Protein AF-A0A084WL96-F1 (afdb_monomer_lite)

pLDDT: mean 70.94, std 17.51, range [23.09, 95.25]

Organism: Anopheles sinensis (NCBI:txid74873)

Radius of gyration: 16.12 Å; chains: 1; bounding box: 38×28×46 Å

Foldseek 3Di:
DDDPPPPLDCPDDLQDPVLVVVVVVVCVVPVDAPFCRCVVQVCDDQLAGDLVSSLVSLPPDDPLLSVQLNVLSVVLNVVSCVVRPPPDGQADPVRHGPSRNSSNVSSVVSSLQSPDPVSDDPDPVSVCVNVVPDDD

Secondary structure (DSSP, 8-state):
-------------SS-HHHHHHHHHHHHHSS--TTHHHHHTTSEETTEE-HHHHHHHTTTS-HHHHHHHHHHHHHHHHHHHHHS-TTS--B-TTS-BHHHHHHHHHHHHHHHHT--GGG----HHHHHHHTTPPP-

Structure (mmCIF, N/CA/C/O backbone):
data_AF-A0A084WL96-F1
#
_entry.id   AF-A0A084WL96-F1
#
loop_
_atom_site.group_PDB
_atom_site.id
_atom_site.type_symbol
_atom_site.label_atom_id
_atom_site.label_alt_id
_atom_site.label_comp_id
_atom_site.label_asym_id
_atom_site.label_entity_id
_atom_site.label_seq_id
_atom_site.pdbx_PDB_ins_code
_atom_site.Cartn_x
_atom_site.Cartn_y
_atom_site.Cartn_z
_atom_site.occupancy
_atom_site.B_iso_or_equiv
_atom_site.auth_seq_id
_atom_site.auth_comp_id
_atom_site.auth_asym_id
_atom_site.auth_atom_id
_atom_site.pdbx_PDB_model_num
ATOM 1 N N . MET A 1 1 ? 17.238 -14.093 26.718 1.00 34.94 1 MET A N 1
ATOM 2 C CA . MET A 1 1 ? 15.920 -13.421 26.728 1.00 34.94 1 MET A CA 1
ATOM 3 C C . MET A 1 1 ? 16.116 -12.009 26.213 1.00 34.94 1 MET A C 1
ATOM 5 O O . MET A 1 1 ? 16.734 -11.228 26.918 1.00 34.94 1 MET A O 1
ATOM 9 N N . VAL A 1 2 ? 15.668 -11.685 24.997 1.00 27.02 2 VAL A N 1
ATOM 10 C CA . VAL A 1 2 ? 15.680 -10.296 24.509 1.00 27.02 2 VAL A CA 1
ATOM 11 C C . VAL A 1 2 ? 14.352 -10.017 23.803 1.00 27.02 2 VAL A C 1
ATOM 13 O O . VAL A 1 2 ? 14.076 -10.525 22.724 1.00 27.02 2 VAL A O 1
ATOM 16 N N . PHE A 1 3 ? 13.507 -9.314 24.555 1.00 23.09 3 PHE A N 1
ATOM 17 C CA . PHE A 1 3 ? 12.344 -8.497 24.212 1.00 23.09 3 PHE A CA 1
ATOM 18 C C . PHE A 1 3 ? 11.571 -8.789 22.915 1.00 23.09 3 PHE A C 1
ATOM 20 O O . PHE A 1 3 ? 11.786 -8.184 21.869 1.00 23.09 3 PHE A O 1
ATOM 27 N N . ARG A 1 4 ? 10.503 -9.585 23.069 1.00 29.91 4 ARG A N 1
ATOM 28 C CA . ARG A 1 4 ? 9.241 -9.361 22.350 1.00 29.91 4 ARG A CA 1
ATOM 29 C C . ARG A 1 4 ? 8.682 -7.992 22.760 1.00 29.91 4 ARG A C 1
ATOM 31 O O . ARG A 1 4 ? 7.946 -7.898 23.738 1.00 29.91 4 ARG A O 1
ATOM 38 N N . LEU A 1 5 ? 8.987 -6.939 22.011 1.00 27.81 5 LEU A N 1
ATOM 39 C CA . LEU A 1 5 ? 8.136 -5.748 21.986 1.00 27.81 5 LEU A CA 1
ATOM 40 C C . LEU A 1 5 ? 6.988 -6.016 21.008 1.00 27.81 5 LEU A C 1
ATOM 42 O O . LEU A 1 5 ? 6.974 -5.570 19.867 1.00 27.81 5 LEU A O 1
ATOM 46 N N . SER A 1 6 ? 6.023 -6.807 21.482 1.00 33.22 6 SER A N 1
ATOM 47 C CA . SER A 1 6 ? 4.690 -6.931 20.895 1.00 33.22 6 SER A CA 1
ATOM 48 C C . SER A 1 6 ? 3.915 -5.627 21.125 1.00 33.22 6 SER A C 1
ATOM 50 O O . SER A 1 6 ? 2.999 -5.575 21.944 1.00 33.22 6 SER A O 1
ATOM 52 N N . LEU A 1 7 ? 4.280 -4.558 20.417 1.00 34.03 7 LEU A N 1
ATOM 53 C CA . LEU A 1 7 ? 3.378 -3.428 20.211 1.00 34.03 7 LEU A CA 1
ATOM 54 C C . LEU A 1 7 ? 2.282 -3.910 19.253 1.00 34.03 7 LEU A C 1
ATOM 56 O O . LEU A 1 7 ? 2.507 -4.062 18.056 1.00 34.03 7 LEU A O 1
ATOM 60 N N . HIS A 1 8 ? 1.109 -4.228 19.807 1.00 37.59 8 HIS A N 1
ATOM 61 C CA . HIS A 1 8 ? -0.090 -4.654 19.079 1.00 37.59 8 HIS A CA 1
ATOM 62 C C . HIS A 1 8 ? -0.707 -3.480 18.304 1.00 37.59 8 HIS A C 1
ATOM 64 O O . HIS A 1 8 ? -1.778 -2.970 18.635 1.00 37.59 8 HIS A O 1
ATOM 70 N N . PHE A 1 9 ? -0.002 -3.074 17.255 1.00 39.25 9 PHE A N 1
ATOM 71 C CA . PHE A 1 9 ? -0.511 -2.307 16.133 1.00 39.25 9 PHE A CA 1
ATOM 72 C C . PHE A 1 9 ? -0.367 -3.198 14.908 1.00 39.25 9 PHE A C 1
ATOM 74 O O . PHE A 1 9 ? 0.743 -3.414 14.430 1.00 39.25 9 PHE A O 1
ATOM 81 N N . ILE A 1 10 ? -1.461 -3.781 14.427 1.00 53.00 10 ILE A N 1
ATOM 82 C CA . ILE A 1 10 ? -1.405 -4.673 13.267 1.00 53.00 10 ILE A CA 1
ATOM 83 C C . ILE A 1 10 ? -1.980 -3.912 12.072 1.00 53.00 10 ILE A C 1
ATOM 85 O O . ILE A 1 10 ? -3.112 -4.142 11.659 1.00 53.00 10 ILE A O 1
ATOM 89 N N . ILE A 1 11 ? -1.198 -2.971 11.529 1.00 61.03 11 ILE A N 1
ATOM 90 C CA . ILE A 1 11 ? -1.323 -2.679 10.097 1.00 61.03 11 ILE A CA 1
ATOM 91 C C . ILE A 1 11 ? -0.792 -3.928 9.410 1.00 61.03 11 ILE A C 1
ATOM 93 O O . ILE A 1 11 ? 0.392 -4.251 9.521 1.00 61.03 11 ILE A O 1
ATOM 97 N N . GLU A 1 12 ? -1.694 -4.693 8.802 1.00 68.00 12 GLU A N 1
ATOM 98 C CA . GLU A 1 12 ? -1.287 -5.873 8.064 1.00 68.00 12 GLU A CA 1
ATOM 99 C C . GLU A 1 12 ? -0.514 -5.435 6.820 1.00 68.00 12 GLU A C 1
ATOM 101 O O . GLU A 1 12 ? -0.909 -4.540 6.076 1.00 68.00 12 GLU A O 1
ATOM 106 N N . GLU A 1 13 ? 0.630 -6.066 6.604 1.00 69.50 13 GLU A N 1
ATOM 107 C CA . GLU A 1 13 ? 1.547 -5.671 5.543 1.00 69.50 13 GLU A CA 1
ATOM 108 C C . GLU A 1 13 ? 0.951 -6.000 4.175 1.00 69.50 13 GLU A C 1
ATOM 110 O O . GLU A 1 13 ? 0.612 -7.156 3.893 1.00 69.50 13 GLU A O 1
ATOM 115 N N . LEU A 1 14 ? 0.863 -4.998 3.295 1.00 74.00 14 LEU A N 1
ATOM 116 C CA . LEU A 1 14 ? 0.411 -5.192 1.917 1.00 74.00 14 LEU A CA 1
ATOM 117 C C . LEU A 1 14 ? 1.366 -6.120 1.156 1.00 74.00 14 LEU A C 1
ATOM 119 O O . LEU A 1 14 ? 0.932 -7.103 0.546 1.00 74.00 14 LEU A O 1
ATOM 123 N N . ILE A 1 15 ? 2.673 -5.881 1.282 1.00 74.00 15 ILE A N 1
ATOM 124 C CA . ILE A 1 15 ? 3.711 -6.760 0.743 1.00 74.00 15 ILE A CA 1
ATOM 125 C C . ILE A 1 15 ? 3.817 -8.032 1.601 1.00 74.00 15 ILE A C 1
ATOM 127 O O . ILE A 1 15 ? 3.993 -7.943 2.816 1.00 74.00 15 ILE A O 1
ATOM 131 N N . PRO A 1 16 ? 3.734 -9.238 1.009 1.00 72.56 16 PRO A N 1
ATOM 132 C CA . PRO A 1 16 ? 3.912 -10.479 1.755 1.00 72.56 16 PRO A CA 1
ATOM 133 C C . PRO A 1 16 ? 5.275 -10.553 2.459 1.00 72.56 16 PRO A C 1
ATOM 135 O O . PRO A 1 16 ? 6.309 -10.246 1.863 1.00 72.56 16 PRO A O 1
ATOM 138 N N . ARG A 1 17 ? 5.295 -11.063 3.700 1.00 69.19 17 ARG A N 1
ATOM 139 C CA . ARG A 1 17 ? 6.517 -11.168 4.524 1.00 69.19 17 ARG A CA 1
ATOM 140 C C . ARG A 1 17 ? 7.691 -11.819 3.802 1.00 69.19 17 ARG A C 1
ATOM 142 O O . ARG A 1 17 ? 8.791 -11.294 3.862 1.00 69.19 17 ARG A O 1
ATOM 149 N N . HIS A 1 18 ? 7.453 -12.918 3.087 1.00 67.81 18 HIS A N 1
ATOM 150 C CA . HIS A 1 18 ? 8.507 -13.636 2.366 1.00 67.81 18 HIS A CA 1
ATOM 151 C C . HIS A 1 18 ? 9.148 -12.797 1.246 1.00 67.81 18 HIS A C 1
ATOM 153 O O . HIS A 1 18 ? 10.336 -12.950 0.979 1.00 67.81 18 HIS A O 1
ATOM 159 N N . VAL A 1 19 ? 8.390 -11.895 0.607 1.00 69.44 19 VAL A N 1
ATOM 160 C CA . VAL A 1 19 ? 8.925 -10.960 -0.395 1.00 69.44 19 VAL A CA 1
ATOM 161 C C . VAL A 1 19 ? 9.796 -9.921 0.295 1.00 69.44 19 VAL A C 1
ATOM 163 O O . VAL A 1 19 ? 10.926 -9.698 -0.129 1.00 69.44 19 VAL A O 1
ATOM 166 N N . ARG A 1 20 ? 9.309 -9.342 1.399 1.00 67.94 20 ARG A N 1
ATOM 167 C CA . ARG A 1 20 ? 10.075 -8.369 2.181 1.00 67.94 20 ARG A CA 1
ATOM 168 C C . ARG A 1 20 ? 11.370 -8.961 2.733 1.00 67.94 20 ARG A C 1
ATOM 170 O O . ARG A 1 20 ? 12.408 -8.329 2.599 1.00 67.94 20 ARG A O 1
ATOM 177 N N . THR A 1 21 ? 11.330 -10.163 3.304 1.00 67.69 21 THR A N 1
ATOM 178 C CA . THR A 1 21 ? 12.520 -10.838 3.840 1.00 67.69 21 THR A CA 1
ATOM 179 C C . THR A 1 21 ? 13.547 -11.095 2.742 1.00 67.69 21 THR A C 1
ATOM 181 O O . THR A 1 21 ? 14.698 -10.711 2.899 1.00 67.69 21 THR A O 1
ATOM 184 N N . ARG A 1 22 ? 13.130 -11.616 1.579 1.00 65.75 22 ARG A N 1
ATOM 185 C CA . ARG A 1 22 ? 14.037 -11.797 0.431 1.00 65.75 22 ARG A CA 1
ATOM 186 C C . ARG A 1 22 ? 14.619 -10.479 -0.076 1.00 65.75 22 ARG A C 1
ATOM 188 O O . ARG A 1 22 ? 15.764 -10.440 -0.512 1.00 65.75 22 ARG A O 1
ATOM 195 N N . CYS A 1 23 ? 13.843 -9.397 -0.036 1.00 66.38 23 CYS A N 1
ATOM 196 C CA . CYS A 1 23 ? 14.354 -8.067 -0.344 1.00 66.38 23 CYS A CA 1
ATOM 197 C C . CYS A 1 23 ? 15.397 -7.625 0.677 1.00 66.38 23 CYS A C 1
ATOM 199 O O . CYS A 1 23 ? 16.468 -7.215 0.263 1.00 66.38 23 CYS A O 1
ATOM 201 N N . GLN A 1 24 ? 15.121 -7.747 1.976 1.00 65.56 24 GLN A N 1
ATOM 202 C CA . GLN A 1 24 ? 16.053 -7.397 3.054 1.00 65.56 24 GLN A CA 1
ATOM 203 C C . GLN A 1 24 ? 17.352 -8.210 2.989 1.00 65.56 24 GLN A C 1
ATOM 205 O O . GLN A 1 24 ? 18.425 -7.655 3.185 1.00 65.56 24 GLN A O 1
ATOM 210 N N . GLU A 1 25 ? 17.276 -9.496 2.655 1.00 64.81 25 GLU A N 1
ATOM 211 C CA . GLU A 1 25 ? 18.447 -10.353 2.439 1.00 64.81 25 GLU A CA 1
ATOM 212 C C . GLU A 1 25 ? 19.255 -9.905 1.214 1.00 64.81 25 GLU A C 1
ATOM 214 O O . GLU A 1 25 ? 20.476 -9.784 1.286 1.00 64.81 25 GLU A O 1
ATOM 219 N N . ALA A 1 26 ? 18.583 -9.582 0.105 1.00 60.78 26 ALA A N 1
ATOM 220 C CA . ALA A 1 26 ? 19.238 -9.026 -1.078 1.00 60.78 26 ALA A CA 1
ATOM 221 C C . ALA A 1 26 ? 19.853 -7.637 -0.811 1.00 60.78 26 ALA A C 1
ATOM 223 O O . ALA A 1 26 ? 20.891 -7.316 -1.382 1.00 60.78 26 ALA A O 1
ATOM 224 N N . VAL A 1 27 ? 19.233 -6.839 0.069 1.00 61.81 27 VAL A N 1
ATOM 225 C CA . VAL A 1 27 ? 19.746 -5.544 0.542 1.00 61.81 27 VAL A CA 1
ATOM 226 C C . VAL A 1 27 ? 20.985 -5.715 1.412 1.00 61.81 27 VAL A C 1
ATOM 228 O O . VAL A 1 27 ? 21.939 -4.961 1.290 1.00 61.81 27 VAL A O 1
ATOM 231 N N . ALA A 1 28 ? 20.983 -6.703 2.299 1.00 59.44 28 ALA A N 1
ATOM 232 C CA . ALA A 1 28 ? 22.124 -6.975 3.160 1.00 59.44 28 ALA A CA 1
ATOM 233 C C . ALA A 1 28 ? 23.328 -7.513 2.367 1.00 59.44 28 ALA A C 1
ATOM 235 O O . ALA A 1 28 ? 24.467 -7.285 2.761 1.00 59.44 28 ALA A O 1
ATOM 236 N N . ALA A 1 29 ? 23.082 -8.217 1.256 1.00 61.78 29 ALA A N 1
ATOM 237 C CA . ALA A 1 29 ? 24.129 -8.762 0.393 1.00 61.78 29 ALA A CA 1
ATOM 238 C C . ALA A 1 29 ? 24.746 -7.726 -0.566 1.00 61.78 29 ALA A C 1
ATOM 240 O O . ALA A 1 29 ? 25.923 -7.827 -0.895 1.00 61.78 29 ALA A O 1
ATOM 241 N N . ASN A 1 30 ? 23.964 -6.736 -1.003 1.00 55.25 30 ASN A N 1
ATOM 242 C CA . ASN A 1 30 ? 24.399 -5.634 -1.860 1.00 55.25 30 ASN A CA 1
ATOM 243 C C . ASN A 1 30 ? 24.029 -4.337 -1.142 1.00 55.25 30 ASN A C 1
ATOM 245 O O . ASN A 1 30 ? 22.845 -4.022 -1.144 1.00 55.25 30 ASN A O 1
ATOM 249 N N . GLU A 1 31 ? 24.995 -3.606 -0.567 1.00 48.56 31 GLU A N 1
ATOM 250 C CA . GLU A 1 31 ? 24.848 -2.473 0.384 1.00 48.56 31 GLU A CA 1
ATOM 251 C C . GLU A 1 31 ? 23.795 -1.373 0.082 1.00 48.56 31 GLU A C 1
ATOM 253 O O . GLU A 1 31 ? 23.642 -0.442 0.870 1.00 48.56 31 GLU A O 1
ATOM 258 N N . ASN A 1 32 ? 23.032 -1.428 -1.011 1.00 53.28 32 ASN A N 1
ATOM 259 C CA . ASN A 1 32 ? 21.890 -0.551 -1.237 1.00 53.28 32 ASN A CA 1
ATOM 260 C C . ASN A 1 32 ? 20.850 -1.134 -2.212 1.00 53.28 32 ASN A C 1
ATOM 262 O O . ASN A 1 32 ? 21.150 -1.312 -3.395 1.00 53.28 32 ASN A O 1
ATOM 266 N N . PRO A 1 33 ? 19.627 -1.450 -1.748 1.00 49.78 33 PRO A N 1
ATOM 267 C CA . PRO A 1 33 ? 18.443 -1.327 -2.596 1.00 49.78 33 PRO A CA 1
ATOM 268 C C . PRO A 1 33 ? 17.126 -1.106 -1.804 1.00 49.78 33 PRO A C 1
ATOM 270 O O . PRO A 1 33 ? 16.287 -2.006 -1.663 1.00 49.78 33 PRO A O 1
ATOM 273 N N . GLY A 1 34 ? 16.888 0.109 -1.309 1.00 48.50 34 GLY A N 1
ATOM 274 C CA . GLY A 1 34 ? 15.553 0.519 -0.854 1.00 48.50 34 GLY A CA 1
ATOM 275 C C . GLY A 1 34 ? 14.612 0.760 -2.042 1.00 48.50 34 GLY A C 1
ATOM 276 O O . GLY A 1 34 ? 14.679 1.831 -2.632 1.00 48.50 34 GLY A O 1
ATOM 277 N N . SER A 1 35 ? 13.792 -0.237 -2.424 1.00 53.69 35 SER A N 1
ATOM 278 C CA . SER A 1 35 ? 12.522 -0.138 -3.213 1.00 53.69 35 SER A CA 1
ATOM 279 C C . SER A 1 35 ? 12.166 -1.389 -4.046 1.00 53.69 35 SER A C 1
ATOM 281 O O . SER A 1 35 ? 11.094 -1.434 -4.651 1.00 53.69 35 SER A O 1
ATOM 283 N N . SER A 1 36 ? 12.984 -2.452 -4.058 1.00 65.00 36 SER A N 1
ATOM 284 C CA . SER A 1 36 ? 12.755 -3.608 -4.957 1.00 65.00 36 SER A CA 1
ATOM 285 C C . SER A 1 36 ? 11.479 -4.438 -4.696 1.00 65.00 36 SER A C 1
ATOM 287 O O . SER A 1 36 ? 11.111 -5.272 -5.523 1.00 65.00 36 SER A O 1
ATOM 289 N N . MET A 1 37 ? 10.779 -4.235 -3.573 1.00 75.44 37 MET A N 1
ATOM 290 C CA . MET A 1 37 ? 9.609 -5.041 -3.187 1.00 75.44 37 MET A CA 1
ATOM 291 C C . MET A 1 37 ? 8.430 -4.890 -4.155 1.00 75.44 37 MET A C 1
ATOM 293 O O . MET A 1 37 ? 7.857 -5.893 -4.578 1.00 75.44 37 MET A O 1
ATOM 297 N N . TYR A 1 38 ? 8.092 -3.655 -4.533 1.00 79.25 38 TYR A N 1
ATOM 298 C CA . TYR A 1 38 ? 6.941 -3.369 -5.395 1.00 79.25 38 TYR A CA 1
ATOM 299 C C . TYR A 1 38 ? 7.179 -3.795 -6.847 1.00 79.25 38 TYR A C 1
ATOM 301 O O . TYR A 1 38 ? 6.258 -4.276 -7.503 1.00 79.25 38 TYR A O 1
ATOM 309 N N . ILE A 1 3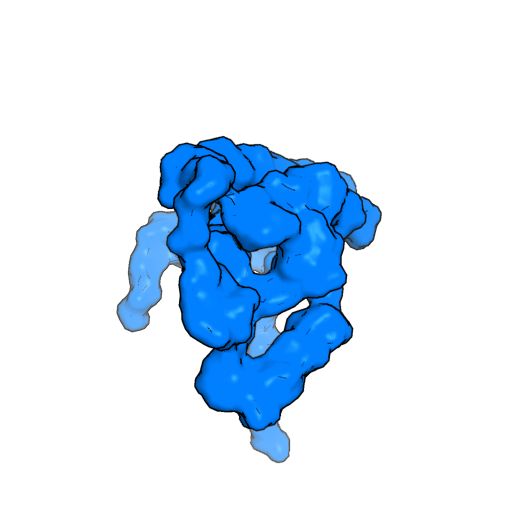9 ? 8.428 -3.725 -7.311 1.00 79.56 39 ILE A N 1
ATOM 310 C CA . ILE A 1 39 ? 8.838 -4.261 -8.615 1.00 79.56 39 ILE A CA 1
ATOM 311 C C . ILE A 1 39 ? 8.672 -5.787 -8.632 1.00 79.56 39 ILE A C 1
ATOM 313 O O . ILE A 1 39 ? 8.091 -6.347 -9.556 1.00 79.56 39 ILE A O 1
ATOM 317 N N . ARG A 1 40 ? 9.101 -6.484 -7.570 1.00 80.38 40 ARG A N 1
ATOM 318 C CA . ARG A 1 40 ? 9.011 -7.955 -7.484 1.00 80.38 40 ARG A CA 1
ATOM 319 C C . ARG A 1 40 ? 7.584 -8.495 -7.501 1.00 80.38 40 ARG A C 1
ATOM 321 O O . ARG A 1 40 ? 7.374 -9.607 -7.973 1.00 80.38 40 ARG A O 1
ATOM 328 N N . VAL A 1 41 ? 6.620 -7.739 -6.981 1.00 83.94 41 VAL A N 1
ATOM 329 C CA . VAL A 1 41 ? 5.191 -8.103 -7.034 1.00 83.94 41 VAL A CA 1
ATOM 330 C C . VAL A 1 41 ? 4.482 -7.534 -8.273 1.00 83.94 41 VAL A C 1
ATOM 332 O O . VAL A 1 41 ? 3.277 -7.722 -8.431 1.00 83.94 41 VAL A O 1
ATOM 335 N N . GLY A 1 42 ? 5.215 -6.844 -9.155 1.00 86.31 42 GLY A N 1
ATOM 336 C CA . GLY A 1 42 ? 4.697 -6.221 -10.375 1.00 86.31 42 GLY A CA 1
ATOM 337 C C . GLY A 1 42 ? 3.831 -4.982 -10.137 1.00 86.31 42 GLY A C 1
ATOM 338 O O . GLY A 1 42 ? 3.163 -4.524 -11.054 1.00 86.31 42 GLY A O 1
ATOM 339 N N . ALA A 1 43 ? 3.808 -4.449 -8.915 1.00 88.25 43 ALA A N 1
ATOM 340 C CA . ALA A 1 43 ? 3.096 -3.217 -8.578 1.00 88.25 43 ALA A CA 1
ATOM 341 C C . ALA A 1 43 ? 3.806 -1.956 -9.089 1.00 88.25 43 ALA A C 1
ATOM 343 O O . ALA A 1 43 ? 3.189 -0.894 -9.141 1.00 88.25 43 ALA A O 1
ATOM 344 N N . ILE A 1 44 ? 5.076 -2.080 -9.474 1.00 86.69 44 ILE A N 1
ATOM 345 C CA . ILE A 1 44 ? 5.818 -1.074 -10.229 1.00 86.69 44 ILE A CA 1
ATOM 346 C C . ILE A 1 44 ? 6.399 -1.745 -11.472 1.00 86.69 44 ILE A C 1
ATOM 348 O O . ILE A 1 44 ? 7.037 -2.793 -11.361 1.00 86.69 44 ILE A O 1
ATOM 352 N N . ASP A 1 45 ? 6.196 -1.113 -12.623 1.00 85.44 45 ASP A N 1
ATOM 353 C 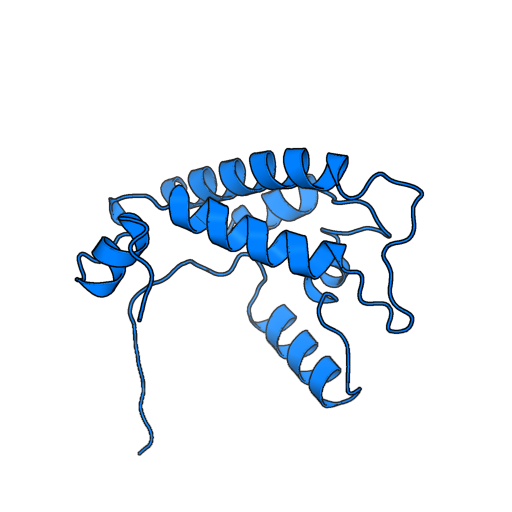CA . ASP A 1 45 ? 6.826 -1.451 -13.897 1.00 85.44 45 ASP A CA 1
ATOM 354 C C . ASP A 1 45 ? 7.596 -0.226 -14.411 1.00 85.44 45 ASP A C 1
ATOM 356 O O . ASP A 1 45 ? 7.012 0.816 -14.722 1.00 85.44 45 ASP A O 1
ATOM 360 N N . GLY A 1 46 ? 8.928 -0.312 -14.405 1.00 80.50 46 GLY A N 1
ATOM 361 C CA . GLY A 1 46 ? 9.803 0.833 -14.656 1.00 80.50 46 GLY A CA 1
ATOM 362 C C . GLY A 1 46 ? 9.577 1.967 -13.647 1.00 80.50 46 GLY A C 1
ATOM 363 O O . GLY A 1 46 ? 9.846 1.804 -12.458 1.00 80.50 46 GLY A O 1
ATOM 364 N N . ASP A 1 47 ? 9.089 3.109 -14.135 1.00 78.00 47 ASP A N 1
ATOM 365 C CA . ASP A 1 47 ? 8.721 4.292 -13.340 1.00 78.00 47 ASP A CA 1
ATOM 366 C C . ASP A 1 47 ? 7.193 4.445 -13.184 1.00 78.00 47 ASP A C 1
ATOM 368 O O . ASP A 1 47 ? 6.697 5.518 -12.847 1.00 78.00 47 ASP A O 1
ATOM 372 N N . THR A 1 48 ? 6.425 3.385 -13.454 1.00 85.19 48 THR A N 1
ATOM 373 C CA . THR A 1 48 ? 4.956 3.421 -13.446 1.00 85.19 48 THR A CA 1
ATOM 374 C C . THR A 1 48 ? 4.391 2.523 -12.355 1.00 85.19 48 THR A C 1
ATOM 376 O O . THR A 1 48 ? 4.787 1.368 -12.211 1.00 85.19 48 THR A O 1
ATOM 379 N N . ILE A 1 49 ? 3.421 3.035 -11.597 1.00 89.25 49 ILE A N 1
ATOM 380 C CA . ILE A 1 49 ? 2.643 2.239 -10.641 1.00 89.25 49 ILE A CA 1
ATOM 381 C C . ILE A 1 49 ? 1.571 1.456 -11.403 1.00 89.25 49 ILE A C 1
ATOM 383 O O . ILE A 1 49 ? 0.898 2.009 -12.272 1.00 89.25 49 ILE A O 1
ATOM 387 N N . VAL A 1 50 ? 1.365 0.192 -11.032 1.00 92.31 50 VAL A N 1
ATOM 388 C CA . VAL A 1 50 ? 0.327 -0.694 -11.578 1.00 92.31 50 VAL A CA 1
ATOM 389 C C . VAL A 1 50 ? -0.731 -0.970 -10.491 1.00 92.31 50 VAL A C 1
ATOM 391 O O . VAL A 1 50 ? -0.615 -1.960 -9.758 1.00 92.31 50 VAL A O 1
ATOM 394 N N . PRO A 1 51 ? -1.790 -0.136 -10.358 1.00 91.25 51 PRO A N 1
ATOM 395 C CA . PRO A 1 51 ? -2.777 -0.247 -9.274 1.00 91.25 51 PRO A CA 1
ATOM 396 C C . PRO A 1 51 ? -3.464 -1.608 -9.208 1.00 91.25 51 PRO A C 1
ATOM 398 O O . PRO A 1 51 ? -3.684 -2.138 -8.124 1.00 91.25 51 PRO A O 1
ATOM 401 N N . ALA A 1 52 ? -3.721 -2.230 -10.363 1.00 93.25 52 ALA A N 1
ATOM 402 C CA . ALA A 1 52 ? -4.323 -3.560 -10.448 1.00 93.25 52 ALA A CA 1
ATOM 403 C C . ALA A 1 52 ? -3.562 -4.611 -9.619 1.00 93.25 52 ALA A C 1
ATOM 405 O O . ALA A 1 52 ? -4.173 -5.460 -8.967 1.00 93.25 52 ALA A O 1
ATOM 406 N N . LYS A 1 53 ? -2.225 -4.535 -9.597 1.00 93.31 53 LYS A N 1
ATOM 407 C CA . LYS A 1 53 ? -1.396 -5.440 -8.797 1.00 93.31 53 LYS A CA 1
ATOM 408 C C . LYS A 1 53 ? -1.485 -5.111 -7.313 1.00 93.31 53 LYS A C 1
ATOM 410 O O . LYS A 1 53 ? -1.613 -6.033 -6.514 1.00 93.31 53 LYS A O 1
ATOM 415 N N . LEU A 1 54 ? -1.526 -3.832 -6.939 1.00 90.94 54 LEU A N 1
ATOM 416 C CA . LEU A 1 54 ? -1.754 -3.425 -5.550 1.00 90.94 54 LEU A CA 1
ATOM 417 C C . LEU A 1 54 ? -3.117 -3.903 -5.034 1.00 90.94 54 LEU A C 1
ATOM 419 O O . LEU A 1 54 ? -3.176 -4.464 -3.943 1.00 90.94 54 LEU A O 1
ATOM 423 N N . TYR A 1 55 ? -4.187 -3.776 -5.825 1.00 93.81 55 TYR A N 1
ATOM 424 C CA . TYR A 1 55 ? -5.511 -4.267 -5.432 1.00 93.81 55 TYR A CA 1
ATOM 425 C C . TYR A 1 55 ? -5.520 -5.779 -5.206 1.00 93.81 55 TYR A C 1
ATOM 427 O O . TYR A 1 55 ? -6.078 -6.225 -4.207 1.00 93.81 55 TYR A O 1
ATOM 435 N N . SER A 1 56 ? -4.848 -6.563 -6.057 1.00 92.50 56 SER A N 1
ATOM 436 C CA . SER A 1 56 ? -4.769 -8.022 -5.874 1.00 92.50 56 SER A CA 1
ATOM 437 C C . SER A 1 56 ? -4.080 -8.434 -4.565 1.00 92.50 56 SER A C 1
ATOM 439 O O . SER A 1 56 ? -4.432 -9.437 -3.951 1.00 92.50 56 SER A O 1
ATOM 441 N N . LEU A 1 57 ? -3.139 -7.624 -4.062 1.00 88.56 57 LEU A N 1
ATOM 442 C CA . LEU A 1 57 ? -2.489 -7.878 -2.772 1.00 88.56 57 LEU A CA 1
ATOM 443 C C . LEU A 1 57 ? -3.433 -7.660 -1.581 1.00 88.56 57 LEU A C 1
ATOM 445 O O . LEU A 1 57 ? -3.139 -8.134 -0.480 1.00 88.56 57 LEU A O 1
ATOM 449 N N . THR A 1 58 ? -4.555 -6.964 -1.792 1.00 88.81 58 THR A N 1
ATOM 450 C CA . THR A 1 58 ? -5.555 -6.708 -0.751 1.00 88.81 58 THR A CA 1
ATOM 451 C C . THR A 1 58 ? -6.511 -7.879 -0.532 1.00 88.81 58 THR A C 1
ATOM 453 O O . THR A 1 58 ? -7.169 -7.919 0.500 1.00 88.81 58 THR A O 1
ATOM 456 N N . ASP A 1 59 ? -6.582 -8.853 -1.445 1.00 90.12 59 ASP A N 1
ATOM 457 C CA . ASP A 1 59 ? -7.576 -9.943 -1.402 1.00 90.12 59 ASP A CA 1
ATOM 458 C C . ASP A 1 59 ? -7.429 -10.869 -0.187 1.00 90.12 59 ASP A C 1
ATOM 460 O O . ASP A 1 59 ? -8.372 -11.548 0.210 1.00 90.12 59 ASP A O 1
ATOM 464 N N . LYS A 1 60 ? -6.254 -10.861 0.447 1.00 84.75 60 LYS A N 1
ATOM 465 C CA . LYS A 1 60 ? -5.987 -11.584 1.697 1.00 84.75 60 LYS A CA 1
ATOM 466 C C . LYS A 1 60 ? -6.598 -10.916 2.936 1.00 84.75 60 LYS A C 1
ATOM 468 O O . LYS A 1 60 ? -6.608 -11.524 4.003 1.00 84.75 60 LYS A O 1
ATOM 473 N N . PHE A 1 61 ? -7.038 -9.664 2.823 1.00 83.00 61 PHE A N 1
ATOM 474 C CA . PHE A 1 61 ? -7.531 -8.886 3.950 1.00 83.00 61 PHE A CA 1
ATOM 475 C C . PHE A 1 61 ? -9.038 -9.058 4.152 1.00 83.00 61 PHE A C 1
ATOM 477 O O . PHE A 1 61 ? -9.792 -9.124 3.181 1.00 83.00 61 PHE A O 1
ATOM 484 N N . PRO A 1 62 ? -9.511 -9.041 5.408 1.00 84.19 62 PRO A N 1
ATOM 485 C CA . PRO A 1 62 ? -10.929 -8.887 5.709 1.00 84.19 62 PRO A CA 1
ATOM 486 C C . PRO A 1 62 ? -11.512 -7.618 5.083 1.00 84.19 62 PRO A C 1
ATOM 488 O O . PRO A 1 62 ? -10.823 -6.607 4.954 1.00 84.19 62 PRO A O 1
ATOM 491 N N . THR A 1 63 ? -12.790 -7.672 4.708 1.00 85.12 63 THR A N 1
ATOM 492 C CA . THR A 1 63 ? -13.460 -6.668 3.864 1.00 85.12 63 THR A CA 1
ATOM 493 C C . THR A 1 63 ? -13.335 -5.232 4.382 1.00 85.12 63 THR A C 1
ATOM 495 O O . THR A 1 63 ? -13.138 -4.311 3.590 1.00 85.12 63 THR A O 1
ATOM 498 N N . ASP A 1 64 ? -13.408 -5.030 5.700 1.00 77.38 64 ASP A N 1
ATOM 499 C CA . ASP A 1 64 ? -13.311 -3.709 6.330 1.00 77.38 64 ASP A CA 1
ATOM 500 C C . ASP A 1 64 ? -11.927 -3.069 6.132 1.00 77.38 64 ASP A C 1
ATOM 502 O O . ASP A 1 64 ? -11.810 -1.894 5.779 1.00 77.38 64 ASP A O 1
ATOM 506 N N . TYR A 1 65 ? -10.871 -3.859 6.294 1.00 79.62 65 TYR A N 1
ATOM 507 C CA . TYR A 1 65 ? -9.490 -3.438 6.086 1.00 79.62 65 TYR A CA 1
ATOM 508 C C . TYR A 1 65 ? -9.119 -3.371 4.612 1.00 79.62 65 TYR A C 1
ATOM 510 O O . TYR A 1 65 ? -8.447 -2.436 4.187 1.00 79.62 65 TYR A O 1
ATOM 518 N N . GLN A 1 66 ? -9.614 -4.318 3.815 1.00 86.31 66 GLN A N 1
ATOM 519 C CA . GLN A 1 66 ? -9.436 -4.324 2.370 1.00 86.31 66 GLN A CA 1
ATOM 520 C C . GLN A 1 66 ? -9.919 -3.005 1.758 1.00 86.31 66 GLN A C 1
ATOM 522 O O . GLN A 1 66 ? -9.218 -2.413 0.941 1.00 86.31 66 GLN A O 1
ATOM 527 N N . HIS A 1 67 ? -11.089 -2.519 2.181 1.00 87.50 67 HIS A N 1
ATOM 528 C CA . HIS A 1 67 ? -11.631 -1.245 1.724 1.00 87.50 67 HIS A CA 1
ATOM 529 C C . HIS A 1 67 ? -10.733 -0.056 2.106 1.00 87.50 67 HIS A C 1
ATOM 531 O O . HIS A 1 67 ? -10.430 0.781 1.257 1.00 87.50 67 HIS A O 1
ATOM 537 N N . ALA A 1 68 ? -10.244 -0.005 3.350 1.00 85.88 68 ALA A N 1
ATOM 538 C CA . ALA A 1 68 ? -9.325 1.042 3.802 1.00 85.88 68 ALA A CA 1
ATOM 539 C C . ALA A 1 68 ? -8.019 1.071 2.987 1.00 85.88 68 ALA A C 1
ATOM 541 O O . ALA A 1 68 ? -7.562 2.139 2.582 1.00 85.88 68 ALA A O 1
ATOM 542 N N . VAL A 1 69 ? -7.452 -0.104 2.703 1.00 87.50 69 VAL A N 1
ATOM 543 C CA . VAL A 1 69 ? -6.231 -0.239 1.900 1.00 87.50 69 VAL A CA 1
ATOM 544 C C . VAL A 1 69 ? -6.479 0.130 0.434 1.00 87.50 69 VAL A C 1
ATOM 546 O O . VAL A 1 69 ? -5.638 0.785 -0.171 1.00 87.50 69 VAL A O 1
ATOM 549 N N . LYS A 1 70 ? -7.632 -0.226 -0.148 1.00 92.31 70 LYS A N 1
ATOM 550 C CA . LYS A 1 70 ? -7.995 0.175 -1.522 1.00 92.31 70 LYS A CA 1
ATOM 551 C C . LYS A 1 70 ? -8.076 1.696 -1.666 1.00 92.31 70 LYS A C 1
ATOM 553 O O . LYS A 1 70 ? -7.455 2.243 -2.567 1.00 92.31 70 LYS A O 1
ATOM 558 N N . LEU A 1 71 ? -8.716 2.379 -0.717 1.00 91.56 71 LEU A N 1
ATOM 559 C CA . LEU A 1 71 ? -8.744 3.845 -0.690 1.00 91.56 71 LEU A CA 1
AT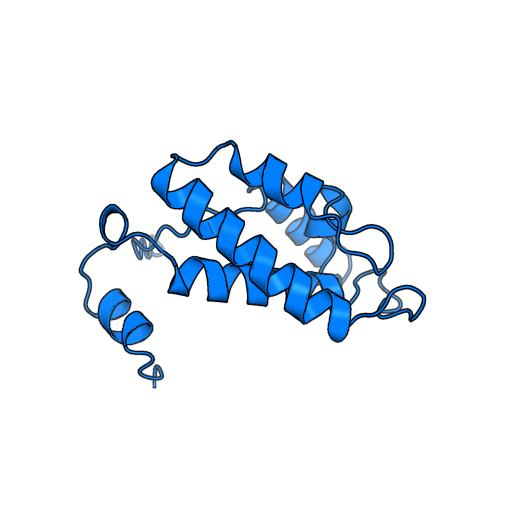OM 560 C C . LEU A 1 71 ? -7.345 4.462 -0.535 1.00 91.56 71 LEU A C 1
ATOM 562 O O . LEU A 1 71 ? -7.062 5.508 -1.111 1.00 91.56 71 LEU A O 1
ATOM 566 N N . ALA A 1 72 ? -6.467 3.833 0.252 1.00 90.62 72 ALA A N 1
ATOM 567 C CA . ALA A 1 72 ? -5.076 4.262 0.367 1.00 90.62 72 ALA A CA 1
ATOM 568 C C . ALA A 1 72 ? -4.316 4.105 -0.961 1.00 90.62 72 ALA A C 1
ATOM 570 O O . ALA A 1 72 ? -3.556 4.996 -1.334 1.00 90.62 72 ALA A O 1
ATOM 571 N N . ILE A 1 73 ? -4.549 3.006 -1.688 1.00 94.19 73 ILE A N 1
ATOM 572 C CA . ILE A 1 73 ? -3.986 2.782 -3.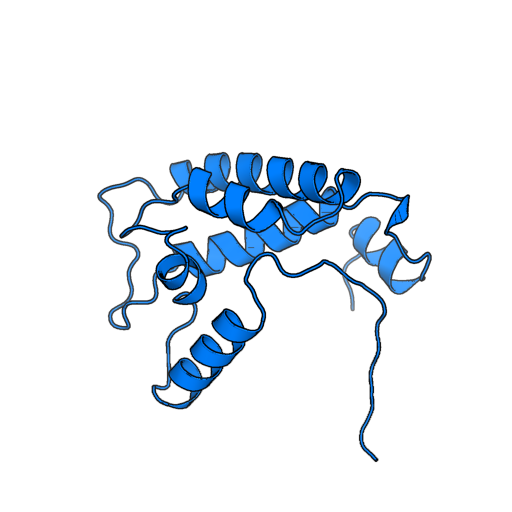027 1.00 94.19 73 ILE A CA 1
ATOM 573 C C . ILE A 1 73 ? -4.437 3.881 -3.988 1.00 94.19 73 ILE A C 1
ATOM 575 O O . ILE A 1 73 ? -3.587 4.435 -4.680 1.00 94.19 73 ILE A O 1
ATOM 579 N N . ASP A 1 74 ? -5.725 4.226 -4.002 1.00 95.25 74 ASP A N 1
ATOM 580 C CA . ASP A 1 74 ? -6.274 5.246 -4.903 1.00 95.25 74 ASP A CA 1
ATOM 581 C C . ASP A 1 74 ? -5.621 6.619 -4.671 1.00 95.25 74 ASP A C 1
ATOM 583 O O . ASP A 1 74 ? -5.109 7.235 -5.608 1.00 95.25 74 ASP A O 1
ATOM 587 N N . GLU A 1 75 ? -5.558 7.068 -3.412 1.00 94.38 75 GLU A N 1
ATOM 588 C CA . GLU A 1 75 ? -4.958 8.359 -3.046 1.00 94.38 75 GLU A CA 1
ATOM 589 C C . GLU A 1 75 ? -3.457 8.408 -3.348 1.00 94.38 75 GLU A C 1
ATOM 591 O O . GLU A 1 75 ? -2.948 9.402 -3.874 1.00 94.38 75 GLU A O 1
ATOM 596 N N . CYS A 1 76 ? -2.734 7.330 -3.040 1.00 92.31 76 CYS A N 1
ATOM 597 C CA . CYS A 1 76 ? -1.306 7.252 -3.323 1.00 92.31 76 CYS A CA 1
ATOM 598 C C . CYS A 1 76 ? -1.020 7.183 -4.816 1.00 92.31 76 CYS A C 1
ATOM 600 O O . CYS A 1 76 ? -0.079 7.822 -5.281 1.00 92.31 76 CYS A O 1
ATOM 602 N N . TYR A 1 77 ? -1.832 6.456 -5.581 1.00 93.69 77 TYR A N 1
ATOM 603 C CA . TYR A 1 77 ? -1.701 6.405 -7.028 1.00 93.69 77 TYR A CA 1
ATOM 604 C C . TYR A 1 77 ? -1.918 7.784 -7.655 1.00 93.69 77 TYR A C 1
ATOM 606 O O . TYR A 1 77 ? -1.094 8.210 -8.466 1.00 93.69 77 TYR A O 1
ATOM 614 N N . GLU A 1 78 ? -2.962 8.513 -7.252 1.00 93.81 78 GLU A N 1
ATOM 615 C CA . GLU A 1 78 ? -3.220 9.866 -7.752 1.00 93.81 78 GLU A CA 1
ATOM 616 C C . GLU A 1 78 ? -2.067 10.824 -7.406 1.00 93.81 78 GLU A C 1
ATOM 618 O O . GLU A 1 78 ? -1.575 11.557 -8.270 1.00 93.81 78 GLU A O 1
ATOM 623 N N . GLN A 1 79 ? -1.599 10.799 -6.154 1.00 91.31 79 GLN A N 1
ATOM 624 C CA . GLN A 1 79 ? -0.516 11.663 -5.686 1.00 91.31 79 GLN A CA 1
ATOM 625 C C . GLN A 1 79 ? 0.809 11.355 -6.397 1.00 91.31 79 GLN A C 1
ATOM 627 O O . GLN A 1 79 ? 1.511 12.268 -6.838 1.00 91.31 79 GLN A O 1
ATOM 632 N N . LEU A 1 80 ? 1.169 10.077 -6.516 1.00 90.12 80 LEU A N 1
ATOM 633 C CA . LEU A 1 80 ? 2.465 9.667 -7.052 1.00 90.12 80 LEU A CA 1
ATOM 634 C C . LEU A 1 80 ? 2.508 9.705 -8.572 1.00 90.12 80 LEU A C 1
ATOM 636 O O . LEU A 1 80 ? 3.548 10.062 -9.106 1.00 90.12 80 LEU A O 1
ATOM 640 N N . SER A 1 81 ? 1.399 9.464 -9.271 1.00 87.81 81 SER A N 1
ATOM 641 C CA . SER A 1 81 ? 1.359 9.620 -10.734 1.00 87.81 81 SER A CA 1
ATOM 642 C C . SER A 1 81 ? 1.611 11.068 -11.174 1.00 87.81 81 SER A C 1
ATOM 644 O O . SER A 1 81 ? 2.089 11.305 -12.281 1.00 87.81 81 SER A O 1
ATOM 646 N N . ARG A 1 82 ? 1.323 12.051 -10.305 1.00 87.12 82 ARG A N 1
ATOM 647 C CA . ARG A 1 82 ? 1.668 13.466 -10.529 1.00 87.12 82 ARG A CA 1
ATOM 648 C C . ARG A 1 82 ? 3.137 13.763 -10.225 1.00 87.12 82 ARG A C 1
ATOM 650 O O . ARG A 1 82 ? 3.780 14.483 -10.984 1.00 87.12 82 ARG A O 1
ATOM 657 N N . SER A 1 83 ? 3.660 13.229 -9.122 1.00 84.62 83 SER A N 1
ATOM 658 C CA . SER A 1 83 ? 5.039 13.478 -8.666 1.00 84.62 83 SER A CA 1
ATOM 659 C C . SER A 1 83 ? 6.095 12.682 -9.445 1.00 84.62 83 SER A C 1
ATOM 661 O O . SER A 1 83 ? 7.232 13.131 -9.574 1.00 84.62 83 SER A O 1
ATOM 663 N N . PHE A 1 84 ? 5.708 11.528 -9.988 1.00 82.38 84 PHE A N 1
ATOM 664 C CA . PHE A 1 84 ? 6.537 10.592 -10.744 1.00 82.38 84 PHE A CA 1
ATOM 665 C C . PHE A 1 84 ? 5.880 10.304 -12.105 1.00 82.38 84 PHE A C 1
ATOM 667 O O . PHE A 1 84 ? 5.325 9.225 -12.312 1.00 82.38 84 PHE A O 1
ATOM 674 N N . PRO A 1 85 ? 5.870 11.279 -13.034 1.00 79.88 85 PRO A N 1
ATOM 675 C CA . PRO A 1 85 ? 5.255 11.084 -14.338 1.00 79.88 85 PRO A CA 1
ATOM 676 C C . PRO A 1 85 ? 6.026 10.040 -15.169 1.00 79.88 85 PRO A C 1
ATOM 678 O O . PRO A 1 85 ? 7.263 10.009 -15.122 1.00 79.88 85 PRO A O 1
ATOM 681 N N . PRO A 1 86 ? 5.325 9.223 -15.978 1.00 72.31 86 PRO A N 1
ATOM 682 C CA . PRO A 1 86 ? 5.952 8.205 -16.813 1.00 72.31 86 PRO A CA 1
ATOM 683 C C . PRO A 1 86 ? 6.920 8.825 -17.830 1.00 72.31 86 PRO A C 1
ATOM 685 O O . PRO A 1 86 ? 6.670 9.896 -18.384 1.00 72.31 86 PRO A O 1
ATOM 688 N N . GLY A 1 87 ? 8.038 8.139 -18.084 1.00 70.62 87 GLY A N 1
ATOM 689 C CA . GLY A 1 87 ? 9.080 8.584 -19.019 1.00 70.62 87 GLY A CA 1
ATOM 690 C C . GLY A 1 87 ? 10.170 9.466 -18.399 1.00 70.62 87 GLY A C 1
ATOM 691 O O . GLY A 1 87 ? 11.155 9.773 -19.070 1.00 70.62 87 GLY A O 1
ATOM 692 N N . ARG A 1 88 ? 10.047 9.836 -17.118 1.00 70.88 88 ARG A N 1
ATOM 693 C CA . ARG A 1 88 ? 11.136 10.432 -16.339 1.00 70.88 88 ARG A CA 1
ATOM 694 C C . ARG A 1 88 ? 11.704 9.371 -15.405 1.00 70.88 88 ARG A C 1
ATOM 696 O O . ARG A 1 88 ? 11.001 8.907 -14.519 1.00 70.88 88 ARG A O 1
ATOM 703 N N . SER A 1 89 ? 12.967 9.000 -15.612 1.00 66.75 89 SER A N 1
ATOM 704 C CA . SER A 1 89 ? 13.620 7.996 -14.772 1.00 66.75 89 SER A CA 1
ATOM 705 C C . SER A 1 89 ? 13.883 8.557 -13.380 1.00 66.75 89 SER A C 1
ATOM 707 O O . SER A 1 89 ? 14.592 9.554 -13.223 1.00 66.75 89 SER A O 1
ATOM 709 N N . PHE A 1 90 ? 13.314 7.900 -12.372 1.00 66.88 90 PHE A N 1
ATOM 710 C CA . PHE A 1 90 ? 13.618 8.137 -10.958 1.00 66.88 90 PHE A CA 1
ATOM 711 C C . PHE A 1 90 ? 14.378 6.956 -10.352 1.00 66.88 90 PHE A C 1
ATOM 713 O O . PHE A 1 90 ? 14.456 6.805 -9.127 1.00 66.88 90 PHE A O 1
ATOM 720 N N . GLN A 1 91 ? 14.919 6.103 -11.221 1.00 61.25 91 GLN A N 1
ATOM 721 C CA . GLN A 1 91 ? 15.737 4.969 -10.848 1.00 61.25 91 GLN A CA 1
ATOM 722 C C . GLN A 1 91 ? 17.123 5.456 -10.445 1.00 61.25 91 GLN A C 1
ATOM 724 O O . GLN A 1 91 ? 17.764 6.243 -11.141 1.00 61.25 91 GLN A O 1
ATOM 729 N N . THR A 1 92 ? 17.593 4.979 -9.300 1.00 57.03 92 THR A N 1
ATOM 730 C CA . THR A 1 92 ? 19.003 5.117 -8.947 1.00 57.03 92 THR A CA 1
ATOM 731 C C . THR A 1 92 ? 19.807 4.016 -9.644 1.00 57.03 92 THR A C 1
ATOM 733 O O . THR A 1 92 ? 19.253 3.008 -10.091 1.00 57.03 92 THR A O 1
ATOM 736 N N . THR A 1 93 ? 21.128 4.178 -9.722 1.00 51.09 93 THR A N 1
ATOM 737 C CA . THR A 1 93 ? 22.062 3.206 -10.321 1.00 51.09 93 THR A CA 1
ATOM 738 C C . THR A 1 93 ? 21.974 1.795 -9.725 1.00 51.09 93 THR A C 1
ATOM 740 O O . THR A 1 93 ? 22.434 0.849 -10.355 1.00 51.09 93 THR A O 1
ATOM 743 N N . SER A 1 94 ? 21.356 1.620 -8.552 1.00 53.22 94 SER A N 1
ATOM 744 C CA . SER A 1 94 ? 21.123 0.317 -7.914 1.00 53.22 94 SER A CA 1
ATOM 745 C C . SER A 1 94 ? 19.813 -0.369 -8.334 1.00 53.22 94 SER A C 1
ATOM 747 O O . SER A 1 94 ? 19.429 -1.380 -7.744 1.00 53.22 94 SER A O 1
ATOM 749 N N . GLY A 1 95 ? 19.084 0.167 -9.323 1.00 48.47 95 GLY A N 1
ATOM 750 C CA . GLY A 1 95 ? 17.782 -0.370 -9.744 1.00 48.47 95 GLY A CA 1
ATOM 751 C C . GLY A 1 95 ? 16.677 -0.164 -8.703 1.00 48.47 95 GLY A C 1
ATOM 752 O O . GLY A 1 95 ? 15.597 -0.742 -8.809 1.00 48.47 95 GLY A O 1
ATOM 753 N N . CYS A 1 96 ? 16.949 0.659 -7.689 1.00 57.97 96 CYS A N 1
ATOM 754 C CA . CYS A 1 96 ? 16.012 1.022 -6.643 1.00 57.97 96 CYS A CA 1
ATOM 755 C C . CYS A 1 96 ? 15.591 2.477 -6.811 1.00 57.97 96 CYS A C 1
ATOM 757 O O . CYS A 1 96 ? 16.330 3.400 -6.474 1.00 57.97 96 CYS A O 1
ATOM 759 N N . GLY A 1 97 ? 14.420 2.687 -7.407 1.00 62.78 97 GLY A N 1
ATOM 760 C CA . GLY A 1 97 ? 13.882 4.020 -7.649 1.00 62.78 97 GLY A CA 1
ATOM 761 C C . GLY A 1 97 ? 13.225 4.628 -6.415 1.00 62.78 97 GLY A C 1
ATOM 762 O O . GLY A 1 97 ? 12.597 3.927 -5.620 1.00 62.78 97 GLY A O 1
ATOM 763 N N . ALA A 1 98 ? 13.307 5.956 -6.294 1.00 74.19 98 ALA A N 1
ATOM 764 C CA . ALA A 1 98 ? 12.631 6.709 -5.233 1.00 74.19 98 ALA A CA 1
ATOM 765 C C . ALA A 1 98 ? 11.122 6.394 -5.172 1.00 74.19 98 ALA A C 1
ATOM 767 O O . ALA A 1 98 ? 10.547 6.330 -4.088 1.00 74.19 98 ALA A O 1
ATOM 768 N N . LEU A 1 99 ? 10.519 6.085 -6.327 1.00 81.19 99 LEU A N 1
ATOM 769 C CA . LEU A 1 99 ? 9.112 5.723 -6.467 1.00 81.19 99 LEU A CA 1
ATOM 770 C C . LEU A 1 99 ? 8.673 4.602 -5.517 1.00 81.19 99 LEU A C 1
ATOM 772 O O . LEU A 1 99 ? 7.628 4.722 -4.889 1.00 81.19 99 LEU A O 1
ATOM 776 N N . GLY A 1 100 ? 9.447 3.519 -5.387 1.00 79.56 100 GLY A N 1
ATOM 777 C CA . GLY A 1 100 ? 9.020 2.386 -4.561 1.00 79.56 100 GLY A CA 1
ATOM 778 C C . GLY A 1 100 ? 9.073 2.675 -3.062 1.00 79.56 100 GLY A C 1
ATOM 779 O O . GLY A 1 100 ? 8.219 2.186 -2.332 1.00 79.56 100 GLY A O 1
ATOM 780 N N . ALA A 1 101 ? 10.026 3.496 -2.610 1.00 76.25 101 ALA A N 1
ATOM 781 C CA . ALA A 1 101 ? 10.073 3.952 -1.221 1.00 76.25 101 ALA A CA 1
ATOM 782 C C . ALA A 1 101 ? 8.928 4.934 -0.927 1.00 76.25 101 ALA A C 1
ATOM 784 O O . ALA A 1 101 ? 8.196 4.758 0.040 1.00 76.25 101 ALA A O 1
ATOM 785 N N . THR A 1 102 ? 8.698 5.909 -1.814 1.00 82.81 102 THR A N 1
ATOM 786 C CA . THR A 1 102 ? 7.603 6.874 -1.641 1.00 82.81 102 THR A CA 1
ATOM 787 C C . THR A 1 102 ? 6.225 6.209 -1.723 1.00 82.81 102 THR A C 1
ATOM 789 O O . THR A 1 102 ? 5.300 6.620 -1.022 1.00 82.81 102 THR A O 1
ATOM 792 N N . LEU A 1 103 ? 6.076 5.165 -2.546 1.00 85.25 103 LEU A N 1
ATOM 793 C CA . LEU A 1 103 ? 4.865 4.348 -2.591 1.00 85.25 103 LEU A CA 1
ATOM 794 C C . LEU A 1 103 ? 4.622 3.619 -1.267 1.00 85.25 103 LEU A C 1
ATOM 796 O O . LEU A 1 103 ? 3.495 3.653 -0.777 1.00 85.25 103 LEU A O 1
ATOM 800 N N . ASP A 1 104 ? 5.654 3.008 -0.679 1.00 83.38 104 ASP A N 1
ATOM 801 C CA . ASP A 1 104 ? 5.548 2.321 0.615 1.00 83.38 104 ASP A CA 1
ATOM 802 C C . ASP A 1 104 ? 5.108 3.276 1.729 1.00 83.38 104 ASP A C 1
ATOM 804 O O . ASP A 1 104 ? 4.113 3.021 2.409 1.00 83.38 104 ASP A O 1
ATOM 808 N N . ASP A 1 105 ? 5.794 4.416 1.846 1.00 80.88 105 ASP A N 1
ATOM 809 C CA . ASP A 1 105 ? 5.505 5.438 2.853 1.00 80.88 105 ASP A CA 1
ATOM 810 C C . ASP A 1 105 ? 4.084 5.986 2.698 1.00 80.88 105 ASP A C 1
ATOM 812 O O . ASP A 1 105 ? 3.341 6.113 3.676 1.00 80.88 105 ASP A O 1
ATOM 816 N N . CYS A 1 106 ? 3.674 6.280 1.461 1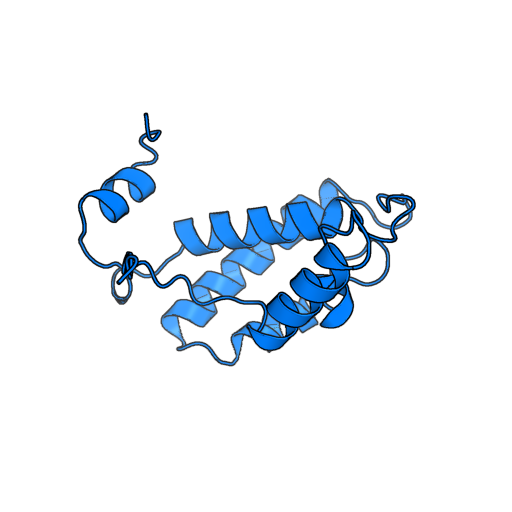.00 87.12 106 CYS A N 1
ATOM 817 C CA . CYS A 1 106 ? 2.331 6.768 1.189 1.00 87.12 106 CYS A CA 1
ATOM 818 C C . CYS A 1 106 ? 1.274 5.733 1.585 1.00 87.12 106 CYS A C 1
ATOM 820 O O . CYS A 1 106 ? 0.333 6.060 2.312 1.00 87.12 106 CYS A O 1
ATOM 822 N N . LEU A 1 107 ? 1.427 4.481 1.137 1.00 86.06 107 LEU A N 1
ATOM 823 C CA . LEU A 1 107 ? 0.468 3.417 1.427 1.00 86.06 107 LEU A CA 1
ATOM 824 C C . LEU A 1 107 ? 0.367 3.164 2.927 1.00 86.06 107 LEU A C 1
ATOM 826 O O . LEU A 1 107 ? -0.742 2.991 3.436 1.00 86.06 107 LEU A O 1
ATOM 830 N N . TRP A 1 108 ? 1.493 3.189 3.640 1.00 81.00 108 TRP A N 1
ATOM 831 C CA . TRP A 1 108 ? 1.517 3.052 5.089 1.00 81.00 108 TRP A CA 1
ATOM 832 C C . TRP A 1 108 ? 0.750 4.189 5.770 1.00 81.00 108 TRP A C 1
ATOM 834 O O . TRP A 1 108 ? -0.177 3.921 6.537 1.00 81.00 108 TRP A O 1
ATOM 844 N N . LEU A 1 109 ? 1.059 5.448 5.435 1.00 82.19 109 LEU A N 1
ATOM 845 C CA . LEU A 1 109 ? 0.405 6.627 6.011 1.00 82.19 109 LEU A CA 1
ATOM 846 C C . LEU A 1 109 ? -1.101 6.650 5.725 1.00 82.19 109 LEU A C 1
ATOM 848 O O . LEU A 1 109 ? -1.903 6.823 6.641 1.00 82.19 109 LEU A O 1
ATOM 852 N N . ARG A 1 110 ? -1.513 6.436 4.471 1.00 86.06 110 ARG A N 1
ATOM 853 C CA . ARG A 1 110 ? -2.933 6.478 4.087 1.00 86.06 110 ARG A CA 1
ATOM 854 C C . ARG A 1 110 ? -3.723 5.308 4.655 1.00 86.06 110 ARG A C 1
ATOM 856 O O . ARG A 1 110 ? -4.842 5.501 5.126 1.00 86.06 110 ARG A O 1
ATOM 863 N N . THR A 1 111 ? -3.142 4.109 4.681 1.00 81.94 111 THR A N 1
ATOM 864 C CA . THR A 1 111 ? -3.779 2.949 5.325 1.00 81.94 111 THR A CA 1
ATOM 865 C C . THR A 1 111 ? -3.934 3.183 6.823 1.00 81.94 111 THR A C 1
ATOM 867 O O . THR A 1 111 ? -4.966 2.838 7.397 1.00 81.94 111 THR A O 1
ATOM 870 N N . TYR A 1 112 ? -2.937 3.804 7.457 1.00 77.38 112 TYR A N 1
ATOM 871 C CA . TYR A 1 112 ? -2.991 4.182 8.863 1.00 77.38 112 TYR A CA 1
ATOM 872 C C . TYR A 1 112 ? -4.137 5.170 9.137 1.00 77.38 112 TYR A C 1
ATOM 874 O O . TYR A 1 112 ? -4.949 4.935 10.031 1.00 77.38 112 TYR A O 1
ATOM 882 N N . GLU A 1 113 ? -4.250 6.241 8.345 1.00 78.12 113 GLU A N 1
ATOM 883 C CA . GLU A 1 113 ? -5.314 7.251 8.473 1.00 78.12 113 GLU A CA 1
ATOM 884 C C . GLU A 1 113 ? -6.720 6.675 8.270 1.00 78.12 113 GLU A C 1
ATOM 886 O O . GLU A 1 113 ? -7.677 7.135 8.895 1.00 78.12 113 GLU A O 1
ATOM 891 N N . LYS A 1 114 ? -6.845 5.661 7.410 1.00 80.19 114 LYS A N 1
ATOM 892 C CA . LYS A 1 114 ? -8.118 5.020 7.057 1.00 80.19 114 LYS A CA 1
ATOM 893 C C . LYS A 1 114 ? -8.402 3.746 7.852 1.00 80.19 114 LYS A C 1
ATOM 895 O O . LYS A 1 114 ? -9.400 3.078 7.583 1.00 80.19 114 LYS A O 1
ATOM 900 N N . CYS A 1 115 ? -7.545 3.393 8.811 1.00 75.19 115 CYS A N 1
ATOM 901 C CA . CYS A 1 115 ? -7.664 2.148 9.558 1.00 75.19 115 CYS A CA 1
ATOM 902 C C . CYS A 1 115 ? -9.025 2.079 10.289 1.00 75.19 115 CYS A C 1
ATOM 904 O O . CYS A 1 115 ? -9.354 2.996 11.051 1.00 75.19 115 CYS A O 1
ATOM 906 N N . PRO A 1 116 ? -9.832 1.017 10.084 1.00 71.69 116 PRO A N 1
ATOM 907 C CA . PRO A 1 116 ? -11.134 0.883 10.730 1.00 71.69 116 PRO A CA 1
ATOM 908 C C . PRO A 1 116 ? -11.037 0.910 12.262 1.00 71.69 116 PRO A C 1
ATOM 910 O O . PRO A 1 116 ? -10.155 0.283 12.850 1.00 71.69 116 PRO A O 1
ATOM 913 N N . ASN A 1 117 ? -11.999 1.559 12.931 1.00 69.81 117 ASN A N 1
ATOM 914 C CA . ASN A 1 117 ? -12.053 1.609 14.403 1.00 69.81 117 ASN A CA 1
ATOM 915 C C . ASN A 1 117 ? -12.105 0.209 15.044 1.00 69.81 117 ASN A C 1
ATOM 917 O O . ASN A 1 117 ? -11.578 0.029 16.136 1.00 69.81 117 ASN A O 1
ATOM 921 N N . SER A 1 118 ? -12.706 -0.774 14.362 1.00 68.56 118 SER A N 1
ATOM 922 C CA . SER A 1 118 ? -12.774 -2.186 14.778 1.00 68.56 118 SER A CA 1
ATOM 923 C C . SER A 1 118 ? -11.398 -2.836 14.949 1.00 68.56 118 SER A C 1
ATOM 925 O O . SER A 1 118 ? -11.251 -3.768 15.734 1.00 68.56 118 SER A O 1
ATOM 927 N N . ARG A 1 119 ? -10.390 -2.347 14.221 1.00 65.94 119 ARG A N 1
ATOM 928 C CA . ARG A 1 119 ? -9.005 -2.839 14.240 1.00 65.94 119 ARG A CA 1
ATOM 929 C C . ARG A 1 119 ? -8.087 -1.992 15.105 1.00 65.94 119 ARG A C 1
ATOM 931 O O . ARG A 1 119 ? -6.921 -2.332 15.301 1.00 65.94 119 ARG A O 1
ATOM 938 N N . TRP A 1 120 ? -8.609 -0.887 15.626 1.00 62.62 120 TRP A N 1
ATOM 939 C CA . TRP A 1 120 ? -7.864 -0.015 16.503 1.00 62.62 120 TRP A CA 1
ATOM 940 C C . TRP A 1 120 ? -7.778 -0.622 17.893 1.00 62.62 120 TRP A C 1
ATOM 942 O O . TRP A 1 120 ? -8.749 -0.624 18.649 1.00 62.62 120 TRP A O 1
ATOM 952 N N . THR A 1 121 ? -6.593 -1.086 18.278 1.00 58.59 121 THR A N 1
ATOM 953 C CA . THR A 1 121 ? -6.331 -1.329 19.694 1.00 58.59 121 THR A CA 1
ATOM 954 C C . THR A 1 121 ? -6.383 0.024 20.397 1.00 58.59 121 THR A C 1
ATOM 956 O O . THR A 1 121 ? -5.569 0.901 20.101 1.00 58.59 121 THR A O 1
ATOM 959 N N . ALA A 1 122 ? -7.324 0.218 21.322 1.00 54.75 122 ALA A N 1
ATOM 960 C CA . ALA A 1 122 ? -7.381 1.411 22.161 1.00 54.75 122 ALA A CA 1
ATOM 961 C C . ALA A 1 122 ? -6.174 1.428 23.116 1.00 54.75 122 ALA A C 1
ATOM 963 O O . ALA A 1 122 ? -6.267 1.039 24.275 1.00 54.75 122 ALA A O 1
ATOM 964 N N . SER A 1 123 ? -5.016 1.853 22.610 1.00 53.94 123 SER A N 1
ATOM 965 C CA . SER A 1 123 ? -3.826 2.121 23.408 1.00 53.94 123 SER A CA 1
ATOM 966 C C . SER A 1 123 ? -3.485 3.614 23.355 1.00 53.94 123 SER A C 1
ATOM 968 O O . SER A 1 123 ? -3.772 4.278 22.351 1.00 53.94 123 SER A O 1
ATOM 970 N N . PRO A 1 124 ? -2.847 4.168 24.403 1.00 52.66 124 PRO A N 1
ATOM 971 C CA . PRO A 1 124 ? -2.408 5.563 24.413 1.00 52.66 124 PRO A CA 1
ATOM 972 C C . PRO A 1 124 ? -1.484 5.912 23.239 1.00 52.66 124 PRO A C 1
ATOM 974 O O . PRO A 1 124 ? -1.561 7.016 22.711 1.00 52.66 124 PRO A O 1
ATOM 977 N N . VAL A 1 125 ? -0.652 4.960 22.803 1.00 50.56 125 VAL A N 1
ATOM 978 C CA . VAL A 1 125 ? 0.239 5.092 21.638 1.00 50.56 125 VAL A CA 1
ATOM 979 C C . VAL A 1 125 ? -0.586 5.225 20.361 1.00 50.56 125 VAL A C 1
ATOM 981 O O . VAL A 1 125 ? -0.381 6.155 19.585 1.00 50.56 125 VAL A O 1
ATOM 984 N N . CYS A 1 126 ? -1.587 4.356 20.189 1.00 55.03 126 CYS A N 1
ATOM 985 C CA . CYS A 1 126 ? -2.480 4.403 19.038 1.00 55.03 126 CYS A CA 1
ATOM 986 C C . CYS A 1 126 ? -3.230 5.728 18.973 1.00 55.03 126 CYS A C 1
ATOM 988 O O . CYS A 1 126 ? -3.179 6.445 17.976 1.00 55.03 126 CYS A O 1
ATOM 990 N N . ASN A 1 127 ? -3.866 6.115 20.071 1.00 61.28 127 ASN A N 1
ATOM 991 C CA . ASN A 1 127 ? -4.678 7.323 20.106 1.00 61.28 127 ASN A CA 1
ATOM 992 C C . ASN A 1 127 ? -3.855 8.594 19.846 1.00 61.28 127 ASN A C 1
ATOM 994 O O . ASN A 1 127 ? -4.327 9.461 19.116 1.00 61.28 127 ASN A O 1
ATOM 998 N N . LYS A 1 128 ? -2.615 8.680 20.347 1.00 58.06 128 LYS A N 1
ATOM 999 C CA . LYS A 1 128 ? -1.727 9.833 20.115 1.00 58.06 128 LYS A CA 1
ATOM 1000 C C . LYS A 1 128 ? -1.303 9.985 18.656 1.00 58.06 128 LYS A C 1
ATOM 1002 O O . LYS A 1 128 ? -1.359 11.089 18.119 1.00 58.06 128 LYS A O 1
ATOM 1007 N N . VAL A 1 129 ? -0.953 8.886 17.989 1.00 59.75 129 VAL A N 1
ATOM 1008 C CA . VAL A 1 129 ? -0.579 8.935 16.568 1.00 59.75 129 VAL A CA 1
ATOM 1009 C C . VAL A 1 129 ? -1.805 9.255 15.695 1.00 59.75 129 VAL A C 1
ATOM 1011 O O . VAL A 1 129 ? -1.706 10.040 14.757 1.00 59.75 129 VAL A O 1
ATOM 1014 N N . ARG A 1 130 ? -3.003 8.758 16.042 1.00 60.97 130 ARG A N 1
ATOM 1015 C CA . ARG A 1 130 ? -4.264 9.160 15.377 1.00 60.97 130 ARG A CA 1
ATOM 1016 C C . ARG A 1 130 ? -4.627 10.632 15.599 1.00 60.97 130 ARG A C 1
ATOM 1018 O O . ARG A 1 130 ? -5.224 11.247 14.724 1.00 60.97 130 ARG A O 1
ATOM 1025 N N . GLN A 1 131 ? -4.241 11.207 16.733 1.00 64.50 131 GLN A N 1
ATOM 1026 C CA . GLN A 1 131 ? -4.377 12.639 17.017 1.00 64.50 131 GLN A CA 1
ATOM 1027 C C . GLN A 1 131 ? -3.307 13.497 16.319 1.00 64.50 131 GLN A C 1
ATOM 1029 O O . GLN A 1 131 ? -3.280 14.706 16.533 1.00 64.50 131 GLN A O 1
ATOM 1034 N N . ARG A 1 132 ? -2.434 12.897 15.489 1.00 59.88 132 ARG A N 1
ATOM 1035 C CA . ARG A 1 132 ? -1.300 13.564 14.827 1.00 59.88 132 ARG A CA 1
ATOM 1036 C C . ARG A 1 132 ? -0.392 14.317 15.808 1.00 59.88 132 ARG A C 1
ATOM 1038 O O . ARG A 1 132 ? 0.227 15.312 15.442 1.00 59.88 132 ARG A O 1
ATOM 1045 N N . VAL A 1 133 ? -0.310 13.849 17.055 1.00 48.88 133 VAL A N 1
ATOM 1046 C CA . VAL A 1 133 ? 0.615 14.412 18.041 1.00 48.88 13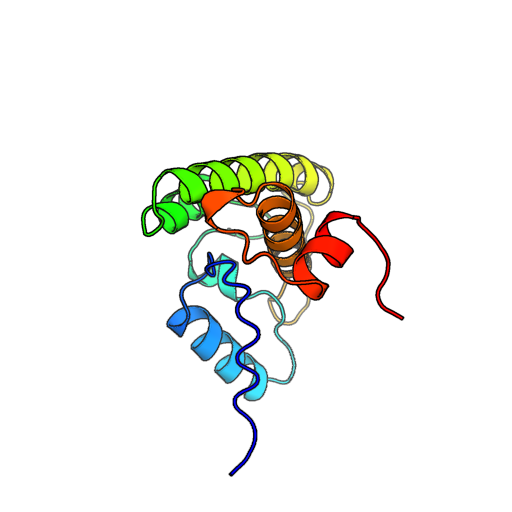3 VAL A CA 1
ATOM 1047 C C . VAL A 1 133 ? 2.007 13.855 17.732 1.00 48.88 133 VAL A C 1
ATOM 1049 O O . VAL A 1 133 ? 2.161 12.629 17.737 1.00 48.88 133 VAL A O 1
ATOM 1052 N N . PRO A 1 134 ? 3.012 14.704 17.446 1.00 41.19 134 PRO A N 1
ATOM 1053 C CA . PRO A 1 134 ? 4.377 14.246 17.220 1.00 41.19 134 PRO A CA 1
ATOM 1054 C C . PRO A 1 134 ? 4.885 13.470 18.437 1.00 41.19 134 PRO A C 1
ATOM 1056 O O . PRO A 1 134 ? 4.642 13.868 19.578 1.00 41.19 134 PRO A O 1
ATOM 1059 N N . TYR A 1 135 ? 5.581 12.360 18.200 1.00 40.44 135 TYR A N 1
ATOM 1060 C CA . TYR A 1 135 ? 6.345 11.695 19.250 1.00 40.44 135 TYR A CA 1
ATOM 1061 C C . TYR A 1 135 ? 7.623 12.504 19.507 1.00 40.44 135 TYR A C 1
ATOM 1063 O O . TYR A 1 135 ? 8.388 12.735 18.571 1.00 40.44 135 TYR A O 1
ATOM 1071 N N . CYS A 1 136 ? 7.822 12.924 20.757 1.00 33.06 136 CYS A N 1
ATOM 1072 C CA . CYS A 1 136 ? 9.093 13.424 21.281 1.00 33.06 136 CYS A CA 1
ATOM 1073 C C . CYS A 1 136 ? 9.714 12.352 22.176 1.00 33.06 136 CYS A C 1
ATOM 1075 O O . CYS A 1 136 ? 8.939 11.722 22.938 1.00 33.06 136 CYS A O 1
#

Sequence (136 aa):
MVFRLSLHFIIEELIPRHVRTRCQEAVAANENPGSSMYIRVGAIDGDTIVPAKLYSLTDKFPTDYQHAVKLAIDECYEQLSRSFPPGRSFQTTSGCGALGATLDDCLWLRTYEKCPNSRWTASPVCNKVRQRVPYC